Protein AF-A0AAE0N6N4-F1 (afdb_monomer)

Sequence (109 aa):
MPDQTPSSAPALTAVYTSKGNNEPFSATQAFAPPADGSIESRTSYLRSVRSAVVGLQEQVNQELTARMEEDNKSNGNSSSGSLKTAKFAVDDVKEEENYGEEVQEEDEA

Nearest PDB structures (foldseek):
  8bat-assembly1_A  TM=5.624E-01  e=9.899E-01  Trichlorobacter lovleyi
  4rnd-assembly1_C  TM=2.865E-01  e=1.707E+00  Saccharomyces cerevisiae S288C
  5knb-assembly1_G  TM=3.076E-01  e=2.242E+00  Enterococcus hirae ATCC 9790
  4rnd-assembly1_A  TM=2.103E-01  e=3.867E+00  Saccharomyces cerevisiae S288C

Solvent-accessible surface area (backbone atoms only — not comparable to full-atom values): 6844 Å² total; per-residue (Å²): 132,88,81,82,71,85,76,75,66,50,66,51,74,50,77,48,78,60,95,64,95,54,78,66,51,72,49,75,34,71,41,72,66,56,87,51,91,47,72,65,33,46,51,52,30,52,50,44,51,52,51,34,50,52,53,49,50,51,53,51,51,50,53,54,49,54,50,51,54,50,52,32,62,74,67,70,49,73,63,82,93,49,78,72,43,73,74,45,54,62,44,51,60,57,52,59,72,59,72,76,66,80,78,74,75,74,79,89,126

Secondary structure (DSSP, 8-state):
-------PPPEEEEEE--SSSPPPEEEEEE-PPPSSSSHHHHHHHHHHHHHHHHHHHHHHHHHHHHHHHHHHHHTT---SS-TTTHHHHHHHHHHHTTTT---------

Structure (mmCIF, N/CA/C/O backbone):
data_AF-A0AAE0N6N4-F1
#
_entry.id   AF-A0AAE0N6N4-F1
#
loop_
_atom_site.group_PDB
_atom_site.id
_atom_site.type_symbol
_atom_site.label_atom_id
_atom_site.label_alt_id
_atom_site.label_comp_id
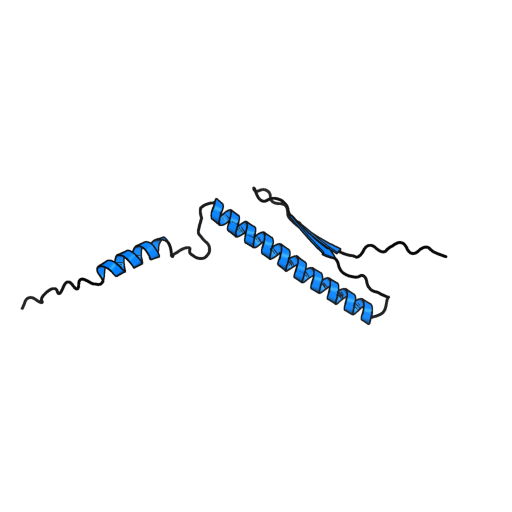_atom_site.label_asym_id
_atom_site.label_entity_id
_atom_site.label_seq_id
_atom_site.pdbx_PDB_ins_code
_atom_site.Cartn_x
_atom_site.Cartn_y
_atom_site.Cartn_z
_atom_site.occupancy
_atom_site.B_iso_or_equiv
_atom_site.auth_seq_id
_atom_site.auth_comp_id
_atom_site.auth_asym_id
_atom_site.auth_atom_id
_atom_site.pdbx_PDB_model_num
ATOM 1 N N . MET A 1 1 ? 36.631 4.107 -14.695 1.00 39.12 1 MET A N 1
ATOM 2 C CA . MET A 1 1 ? 35.412 3.288 -14.551 1.00 39.12 1 MET A CA 1
ATOM 3 C C . MET A 1 1 ? 34.551 3.974 -13.505 1.00 39.12 1 MET A C 1
ATOM 5 O O . MET A 1 1 ? 35.048 4.093 -12.392 1.00 39.12 1 MET A O 1
ATOM 9 N N . PRO A 1 2 ? 33.373 4.535 -13.823 1.00 43.94 2 PRO A N 1
ATOM 10 C CA . PRO A 1 2 ? 32.485 5.013 -12.776 1.00 43.94 2 PRO A CA 1
ATOM 11 C C . PRO A 1 2 ? 31.821 3.809 -12.099 1.00 43.94 2 PRO A C 1
ATOM 13 O O . PRO A 1 2 ? 31.267 2.931 -12.758 1.00 43.94 2 PRO A O 1
ATOM 16 N N . ASP A 1 3 ? 31.970 3.782 -10.783 1.00 38.81 3 ASP A N 1
ATOM 17 C CA . ASP A 1 3 ? 31.433 2.814 -9.836 1.00 38.81 3 ASP A CA 1
ATOM 18 C C . ASP A 1 3 ? 29.902 2.978 -9.765 1.00 38.81 3 ASP A C 1
ATOM 20 O O . ASP A 1 3 ? 29.406 4.076 -9.498 1.00 38.81 3 ASP A O 1
ATOM 24 N N . GLN A 1 4 ? 29.140 1.928 -10.088 1.00 42.97 4 GLN A N 1
ATOM 25 C CA . GLN A 1 4 ? 27.681 1.930 -9.949 1.00 42.97 4 GLN A CA 1
ATOM 26 C C . GLN A 1 4 ? 27.350 1.646 -8.485 1.00 42.97 4 GLN A C 1
ATOM 28 O O . GLN A 1 4 ? 27.487 0.521 -8.011 1.00 42.97 4 GLN A O 1
ATOM 33 N N . THR A 1 5 ? 26.908 2.675 -7.766 1.00 45.44 5 THR A N 1
ATOM 34 C CA . THR A 1 5 ? 26.315 2.514 -6.438 1.00 45.44 5 THR A CA 1
ATOM 35 C C . THR A 1 5 ? 25.095 1.584 -6.519 1.00 45.44 5 THR A C 1
ATOM 37 O O . THR A 1 5 ? 24.367 1.619 -7.517 1.00 45.44 5 THR A O 1
ATOM 40 N N . PRO A 1 6 ? 24.825 0.744 -5.499 1.00 47.44 6 PRO A N 1
ATOM 41 C CA . PRO A 1 6 ? 23.617 -0.068 -5.489 1.00 47.44 6 PRO A CA 1
ATOM 42 C C . PRO A 1 6 ? 22.412 0.875 -5.416 1.00 47.44 6 PRO A C 1
ATOM 44 O O . PRO A 1 6 ? 22.185 1.546 -4.410 1.00 47.44 6 PRO A O 1
ATOM 47 N N . SER A 1 7 ? 21.665 0.968 -6.516 1.00 55.88 7 SER A N 1
ATOM 48 C CA . SER A 1 7 ? 20.416 1.722 -6.579 1.00 55.88 7 SER A CA 1
ATOM 49 C C . SER A 1 7 ? 19.432 1.084 -5.598 1.00 55.88 7 SER A C 1
ATOM 51 O O . SER A 1 7 ? 18.936 -0.017 -5.836 1.00 55.88 7 SER A O 1
ATOM 53 N N . SER A 1 8 ? 19.203 1.736 -4.454 1.00 68.62 8 SER A N 1
ATOM 54 C CA . SER A 1 8 ? 18.150 1.340 -3.517 1.00 68.62 8 SER A CA 1
ATOM 55 C C . SER A 1 8 ? 16.831 1.265 -4.279 1.00 68.62 8 SER A C 1
ATOM 57 O O . SER A 1 8 ? 16.453 2.230 -4.947 1.00 68.62 8 SER A O 1
ATOM 59 N N . ALA A 1 9 ? 16.137 0.129 -4.184 1.00 80.69 9 ALA A N 1
ATOM 60 C CA . ALA A 1 9 ? 14.858 -0.054 -4.853 1.00 80.69 9 ALA A CA 1
ATOM 61 C C . ALA A 1 9 ? 13.870 1.048 -4.419 1.00 80.69 9 ALA A C 1
ATOM 63 O O . ALA A 1 9 ? 13.808 1.374 -3.227 1.00 80.69 9 ALA A O 1
ATOM 64 N N . PRO A 1 10 ? 13.118 1.644 -5.357 1.00 89.19 10 PRO A N 1
ATOM 65 C CA . PRO A 1 10 ? 12.099 2.622 -5.018 1.00 89.19 10 PRO A CA 1
ATOM 66 C C . PRO A 1 10 ? 10.966 1.969 -4.214 1.00 89.19 10 PRO A C 1
ATOM 68 O O . PRO A 1 10 ? 10.632 0.795 -4.398 1.00 89.19 10 PRO A O 1
ATOM 71 N N . ALA A 1 11 ? 10.370 2.747 -3.312 1.00 93.38 11 ALA A N 1
ATOM 72 C CA . ALA A 1 11 ? 9.291 2.290 -2.449 1.00 93.38 11 ALA A CA 1
ATOM 73 C C . ALA A 1 11 ? 8.229 3.375 -2.250 1.00 93.38 11 ALA A C 1
ATOM 75 O O . ALA A 1 11 ? 8.527 4.570 -2.256 1.00 93.38 11 ALA A O 1
ATOM 76 N N . LEU A 1 12 ? 6.985 2.936 -2.077 1.00 95.06 12 LEU A N 1
ATOM 77 C CA . LEU A 1 12 ? 5.866 3.761 -1.637 1.00 95.06 12 LEU A CA 1
ATOM 78 C C . LEU A 1 12 ? 5.648 3.512 -0.151 1.00 95.06 12 LEU A C 1
ATOM 80 O O . LEU A 1 12 ? 5.513 2.362 0.260 1.00 95.06 12 LEU A O 1
ATOM 84 N N . THR A 1 13 ? 5.583 4.582 0.634 1.00 95.31 13 THR A N 1
ATOM 85 C CA . THR A 1 13 ? 5.401 4.504 2.084 1.00 95.31 13 THR A CA 1
ATOM 86 C C . THR A 1 13 ? 4.196 5.334 2.498 1.00 95.31 13 THR A C 1
ATOM 88 O O . THR A 1 13 ? 4.076 6.498 2.117 1.00 95.31 13 THR A O 1
ATOM 91 N N . ALA A 1 14 ? 3.324 4.740 3.306 1.00 95.81 14 ALA A N 1
ATOM 92 C CA . ALA A 1 14 ? 2.254 5.421 4.017 1.00 95.81 14 ALA A CA 1
ATOM 93 C C . ALA A 1 14 ? 2.532 5.353 5.521 1.00 95.81 14 ALA A C 1
ATOM 95 O O . ALA A 1 14 ? 2.952 4.316 6.034 1.00 95.81 14 ALA A O 1
ATOM 96 N N . VAL A 1 15 ? 2.294 6.459 6.221 1.00 95.81 15 VAL A N 1
ATOM 97 C CA . VAL A 1 15 ? 2.407 6.543 7.680 1.00 95.81 15 VAL A CA 1
ATOM 98 C C . VAL A 1 15 ? 1.100 7.096 8.214 1.00 95.81 15 VAL A C 1
ATOM 100 O O . VAL A 1 15 ? 0.660 8.168 7.800 1.00 95.81 15 VAL A O 1
ATOM 103 N N . TYR A 1 16 ? 0.489 6.355 9.126 1.00 94.06 16 TYR A N 1
ATOM 104 C CA . TYR A 1 16 ? -0.730 6.744 9.808 1.00 94.06 16 TYR A CA 1
ATOM 105 C C . TYR A 1 16 ? -0.421 7.137 11.248 1.00 94.06 16 TYR A C 1
ATOM 107 O O . TYR A 1 16 ? 0.259 6.415 11.979 1.00 94.06 16 TYR A O 1
ATOM 115 N N . THR A 1 17 ? -0.970 8.276 11.658 1.00 93.62 17 THR A N 1
ATOM 116 C CA . THR A 1 17 ? -0.944 8.756 13.037 1.00 93.62 17 THR A CA 1
ATOM 117 C C . THR A 1 17 ? -2.346 9.211 13.431 1.00 93.62 17 THR A C 1
ATOM 119 O O . THR A 1 17 ? -3.076 9.795 12.628 1.00 93.62 17 THR A O 1
ATOM 122 N N . SER A 1 18 ? -2.736 8.934 14.674 1.00 86.75 18 SER A N 1
ATOM 123 C CA . SER A 1 18 ? -4.035 9.321 15.225 1.00 86.75 18 SER A CA 1
ATOM 124 C C . SER A 1 18 ? -3.857 10.152 16.489 1.00 86.75 18 SER A C 1
ATOM 126 O O . SER A 1 18 ? -2.849 10.041 17.180 1.00 86.75 18 SER A O 1
ATOM 128 N N . LYS A 1 19 ? -4.848 10.995 16.793 1.00 86.25 19 LYS A N 1
ATOM 129 C CA . LYS A 1 19 ? -4.924 11.733 18.066 1.00 86.25 19 LYS A CA 1
ATOM 130 C C . LYS A 1 19 ? -5.576 10.914 19.191 1.00 86.25 19 LYS A C 1
ATOM 132 O O . LYS A 1 19 ? -5.634 11.400 20.315 1.00 86.25 19 LYS A O 1
ATOM 137 N N . GLY A 1 20 ? -6.128 9.740 18.875 1.00 74.38 20 GLY A N 1
ATOM 138 C CA . GLY A 1 20 ? -6.768 8.835 19.835 1.00 74.38 20 GLY A CA 1
ATOM 139 C C . GLY A 1 20 ? -5.830 7.735 20.342 1.00 74.38 20 GLY A C 1
ATOM 140 O O . GLY A 1 20 ? -4.621 7.811 20.159 1.00 74.38 20 GLY A O 1
ATOM 141 N N . ASN A 1 21 ? -6.405 6.677 20.916 1.00 77.69 21 ASN A N 1
ATOM 142 C CA . ASN A 1 21 ? -5.686 5.516 21.471 1.00 77.69 21 ASN A CA 1
ATOM 143 C C . ASN A 1 21 ? -5.140 4.528 20.420 1.00 77.69 21 ASN A C 1
ATOM 145 O O . ASN A 1 21 ? -4.695 3.437 20.757 1.00 77.69 21 ASN A O 1
ATOM 149 N N . ASN A 1 22 ? -5.199 4.896 19.144 1.00 83.31 22 ASN A N 1
ATOM 150 C CA . ASN A 1 22 ? -4.777 4.048 18.042 1.00 83.31 22 ASN A CA 1
ATOM 151 C C . ASN A 1 22 ? -3.262 4.183 17.821 1.00 83.31 22 ASN A C 1
ATOM 153 O O . ASN A 1 22 ? -2.796 5.254 17.427 1.00 83.31 22 ASN A O 1
ATOM 157 N N . GLU A 1 23 ? -2.512 3.091 18.004 1.00 87.81 23 GLU A N 1
ATOM 158 C CA . GLU A 1 23 ? -1.058 3.052 17.773 1.00 87.81 23 GLU A CA 1
ATOM 159 C C . GLU A 1 23 ? -0.712 3.430 16.322 1.00 87.81 23 GLU A C 1
ATOM 161 O O . GLU A 1 23 ? -1.391 2.973 15.400 1.00 87.81 23 GLU A O 1
ATOM 166 N N . PRO A 1 24 ? 0.319 4.245 16.055 1.00 93.00 24 PRO A N 1
ATOM 167 C CA . PRO A 1 24 ? 0.701 4.578 14.688 1.00 93.00 24 PRO A CA 1
ATOM 168 C C . PRO A 1 24 ? 1.112 3.323 13.910 1.00 93.00 24 PRO A C 1
ATOM 170 O O . PRO A 1 24 ? 1.673 2.382 14.469 1.00 93.00 24 PRO A O 1
ATOM 173 N N . PHE A 1 25 ? 0.870 3.315 12.600 1.00 93.88 25 PHE A N 1
ATOM 174 C CA . PHE A 1 25 ? 1.366 2.251 11.727 1.00 93.88 25 PHE A CA 1
ATOM 175 C C . PHE A 1 25 ? 1.994 2.821 10.465 1.00 93.88 25 PHE A C 1
ATOM 177 O O . PHE A 1 25 ? 1.695 3.941 10.038 1.00 93.88 25 PHE A O 1
ATOM 184 N N . SER A 1 26 ? 2.875 2.034 9.861 1.00 95.19 26 SER A N 1
ATOM 185 C CA . SER A 1 26 ? 3.455 2.330 8.564 1.00 95.19 26 SER A CA 1
ATOM 186 C C . SER A 1 26 ? 3.308 1.130 7.644 1.00 95.19 26 SER A C 1
ATOM 188 O O . SER A 1 26 ? 3.440 -0.019 8.057 1.00 95.19 26 SER A O 1
ATOM 190 N N . ALA A 1 27 ? 3.027 1.413 6.380 1.00 94.50 27 ALA A N 1
ATOM 191 C CA . ALA A 1 27 ? 2.952 0.419 5.327 1.00 94.50 27 ALA A CA 1
ATOM 192 C C . ALA A 1 27 ? 3.919 0.839 4.220 1.00 94.50 27 ALA A C 1
ATOM 194 O O . ALA A 1 27 ? 3.982 2.015 3.853 1.00 94.50 27 ALA A O 1
ATOM 195 N N . THR A 1 28 ? 4.732 -0.098 3.737 1.00 95.06 28 THR A N 1
ATOM 196 C CA . THR A 1 28 ? 5.743 0.169 2.709 1.00 95.06 28 THR A CA 1
ATOM 197 C C . THR A 1 28 ? 5.693 -0.907 1.644 1.00 95.06 28 THR A C 1
ATOM 199 O O . THR A 1 28 ? 5.779 -2.091 1.957 1.00 95.06 28 THR A O 1
ATOM 202 N N . GLN A 1 29 ? 5.622 -0.481 0.386 1.00 94.44 29 GLN A N 1
ATOM 203 C CA . GLN A 1 29 ? 5.623 -1.365 -0.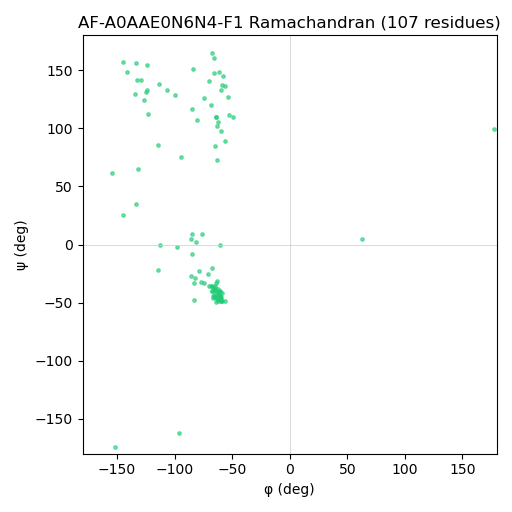767 1.00 94.44 29 GLN A CA 1
ATOM 204 C C . GLN A 1 29 ? 6.768 -0.996 -1.709 1.00 94.44 29 GLN A C 1
ATOM 206 O O . GLN A 1 29 ? 6.773 0.073 -2.324 1.00 94.44 29 GLN A O 1
ATOM 211 N N . ALA A 1 30 ? 7.748 -1.891 -1.815 1.00 92.44 30 ALA A N 1
ATOM 212 C CA . ALA A 1 30 ? 8.867 -1.751 -2.739 1.00 92.44 30 ALA A CA 1
ATOM 213 C C . ALA A 1 30 ? 8.499 -2.260 -4.138 1.00 92.44 30 ALA A C 1
ATOM 215 O O . ALA A 1 30 ? 7.682 -3.169 -4.297 1.00 92.44 30 ALA A O 1
ATOM 216 N N . PHE A 1 31 ? 9.129 -1.693 -5.160 1.00 90.56 31 PHE A N 1
ATOM 217 C CA . PHE A 1 31 ? 8.998 -2.145 -6.542 1.00 90.56 31 PHE A CA 1
ATOM 218 C C . PHE A 1 31 ? 10.328 -1.981 -7.275 1.00 90.56 31 PHE A C 1
ATOM 220 O O . PHE A 1 31 ? 11.199 -1.212 -6.876 1.00 90.56 31 PHE A O 1
ATOM 227 N N . ALA A 1 32 ? 10.508 -2.746 -8.349 1.00 87.38 32 ALA A N 1
ATOM 228 C CA . ALA A 1 32 ? 11.740 -2.698 -9.123 1.00 87.38 32 ALA A CA 1
ATOM 229 C C . ALA A 1 32 ? 11.849 -1.369 -9.895 1.00 87.38 32 ALA A C 1
ATOM 231 O O . ALA A 1 32 ? 10.838 -0.914 -10.438 1.00 87.38 32 ALA A O 1
ATOM 232 N N . PRO A 1 33 ? 13.045 -0.757 -9.985 1.00 87.31 33 PRO A N 1
ATOM 233 C CA . PRO A 1 33 ? 13.274 0.378 -10.872 1.00 87.31 33 PRO A CA 1
ATOM 234 C C . PRO A 1 33 ? 13.187 -0.052 -12.351 1.00 87.31 33 PRO A C 1
ATOM 236 O O . PRO A 1 33 ? 13.245 -1.249 -12.653 1.00 87.31 33 PRO A O 1
ATOM 239 N N . PRO A 1 34 ? 13.061 0.900 -13.294 1.00 88.19 34 PRO A N 1
ATOM 240 C CA . PRO A 1 34 ? 13.158 0.588 -14.715 1.00 88.19 34 PRO A CA 1
ATOM 241 C C . PRO A 1 34 ? 14.530 -0.031 -15.012 1.00 88.19 34 PRO A C 1
ATOM 243 O O . PRO A 1 34 ? 15.549 0.502 -14.574 1.00 88.19 34 PRO A O 1
ATOM 246 N N . ALA A 1 35 ? 14.560 -1.135 -15.761 1.00 84.94 35 ALA A N 1
ATOM 247 C CA . ALA A 1 35 ? 15.807 -1.803 -16.138 1.00 84.94 35 ALA A CA 1
ATOM 248 C C . ALA A 1 35 ? 16.647 -0.938 -17.092 1.00 84.94 35 ALA A C 1
ATOM 250 O O . ALA A 1 35 ? 17.872 -0.908 -17.012 1.00 84.94 35 ALA A O 1
ATOM 251 N N . ASP A 1 36 ? 15.970 -0.218 -17.985 1.00 87.94 36 ASP A N 1
ATOM 252 C CA . ASP A 1 36 ? 16.567 0.719 -18.928 1.00 87.94 36 ASP A CA 1
ATOM 253 C C . ASP A 1 36 ? 15.591 1.857 -19.299 1.00 87.94 36 ASP A C 1
ATOM 255 O O . ASP A 1 36 ? 14.489 1.986 -18.750 1.00 87.94 36 ASP A O 1
ATOM 259 N N . GLY A 1 37 ? 16.006 2.696 -20.252 1.00 87.81 37 GLY A N 1
ATOM 260 C CA . GLY A 1 37 ? 15.227 3.825 -20.758 1.00 87.81 37 GLY A CA 1
ATOM 261 C C . GLY A 1 37 ? 14.167 3.486 -21.813 1.00 87.81 37 GLY A C 1
ATOM 262 O O . GLY A 1 37 ? 13.535 4.432 -22.297 1.00 87.81 37 GLY A O 1
ATOM 263 N N . SER A 1 38 ? 13.978 2.208 -22.169 1.00 93.81 38 SER A N 1
ATOM 264 C CA . SER A 1 38 ? 13.030 1.761 -23.200 1.00 93.81 38 SER A CA 1
ATOM 265 C C . SER A 1 38 ? 11.573 2.026 -22.811 1.00 93.81 38 SER A C 1
ATOM 267 O O . SER A 1 38 ? 11.232 2.222 -21.639 1.00 93.81 38 SER A O 1
ATOM 269 N N . ILE A 1 39 ? 10.684 2.044 -23.807 1.00 95.06 39 ILE A N 1
ATOM 270 C CA . ILE A 1 39 ? 9.246 2.242 -23.573 1.00 95.06 39 ILE A CA 1
ATOM 271 C C . ILE A 1 39 ? 8.670 1.031 -22.827 1.00 95.06 39 ILE A C 1
ATOM 273 O O . ILE A 1 39 ? 7.822 1.189 -21.947 1.00 95.06 39 ILE A O 1
ATOM 277 N N . GLU A 1 40 ? 9.167 -0.165 -23.122 1.00 93.88 40 GLU A N 1
ATOM 278 C CA . GLU A 1 40 ? 8.782 -1.429 -22.504 1.00 93.88 40 GLU A CA 1
ATOM 279 C C . GLU A 1 40 ? 9.148 -1.447 -21.015 1.00 93.88 40 GLU A C 1
ATOM 281 O O . GLU A 1 40 ? 8.285 -1.705 -20.171 1.00 93.88 40 GLU A O 1
ATOM 286 N N . SER A 1 41 ? 10.391 -1.083 -20.681 1.00 90.50 41 S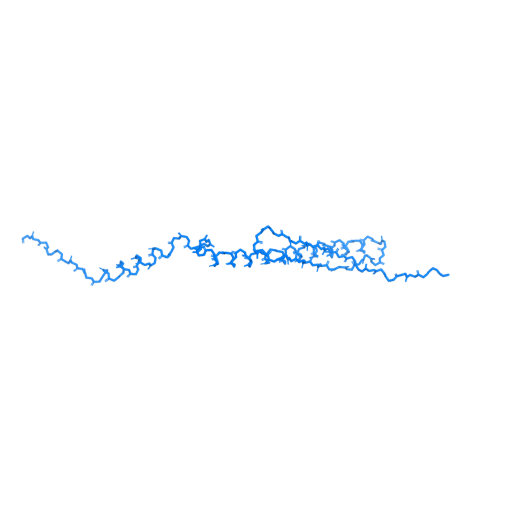ER A N 1
ATOM 287 C CA . SER A 1 41 ? 10.872 -0.953 -19.298 1.00 90.50 41 SER A CA 1
ATOM 288 C C . SER A 1 41 ? 10.066 0.084 -18.517 1.00 90.50 41 SER A C 1
ATOM 290 O O . SER A 1 41 ? 9.593 -0.201 -17.416 1.00 90.50 41 SER A O 1
ATOM 292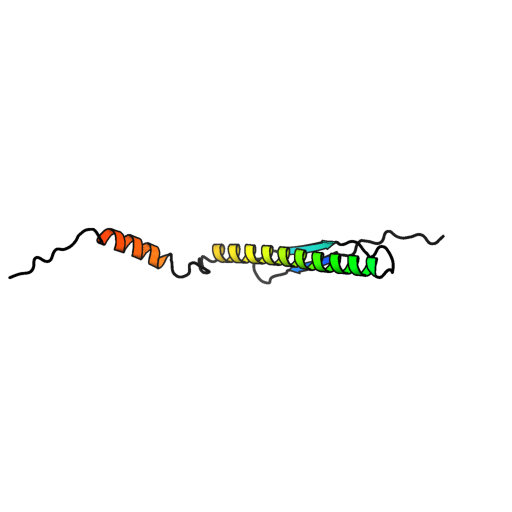 N N . ARG A 1 42 ? 9.801 1.258 -19.110 1.00 92.62 42 ARG A N 1
ATOM 293 C CA . ARG A 1 42 ? 8.947 2.286 -18.486 1.00 9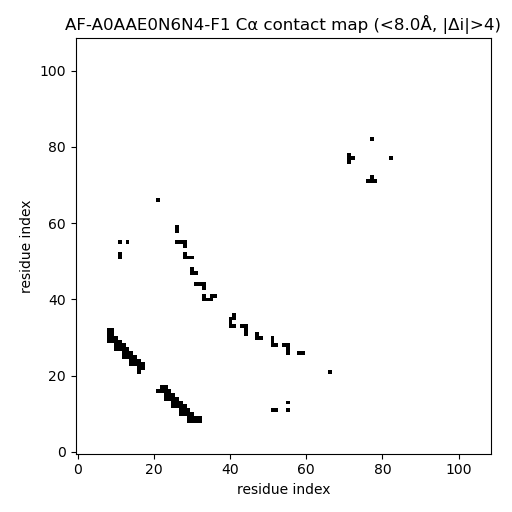2.62 42 ARG A CA 1
ATOM 294 C C . ARG A 1 42 ? 7.520 1.796 -18.264 1.00 92.62 42 ARG A C 1
ATOM 296 O O . ARG A 1 42 ? 6.937 2.065 -17.217 1.00 92.62 42 ARG A O 1
ATOM 303 N N . THR A 1 43 ? 6.951 1.074 -19.226 1.00 95.19 43 THR A N 1
ATOM 304 C CA . THR A 1 43 ? 5.588 0.538 -19.119 1.00 95.19 43 THR A CA 1
ATOM 305 C C . THR A 1 43 ? 5.500 -0.516 -18.018 1.00 95.19 43 THR A C 1
ATOM 307 O O . THR A 1 43 ? 4.568 -0.482 -17.216 1.00 95.19 43 THR A O 1
ATOM 310 N N . SER A 1 44 ? 6.482 -1.418 -17.943 1.00 93.06 44 SER A N 1
ATOM 311 C CA . SER A 1 44 ? 6.607 -2.415 -16.875 1.00 93.06 44 SER A CA 1
ATOM 312 C C . SER A 1 44 ? 6.757 -1.751 -15.505 1.00 93.06 44 SER A C 1
ATOM 314 O O . SER A 1 44 ? 5.997 -2.046 -14.585 1.00 93.06 44 SER A O 1
ATOM 316 N N . TYR A 1 45 ? 7.643 -0.761 -15.397 1.00 94.00 45 TYR A N 1
ATOM 317 C CA . TYR A 1 45 ? 7.831 0.028 -14.184 1.00 94.00 45 TYR A CA 1
ATOM 318 C C . TYR A 1 45 ? 6.529 0.688 -13.710 1.00 94.00 45 TYR A C 1
ATOM 320 O O . TYR A 1 45 ? 6.142 0.532 -12.555 1.00 94.00 45 TYR A O 1
ATOM 328 N N . LEU A 1 46 ? 5.793 1.360 -14.601 1.00 95.31 46 LEU A N 1
ATOM 329 C CA . LEU A 1 46 ? 4.515 1.992 -14.253 1.00 95.31 46 LEU A CA 1
ATOM 330 C C . LEU A 1 46 ? 3.445 0.976 -13.831 1.00 95.31 46 LEU A C 1
ATOM 332 O O . LEU A 1 46 ? 2.622 1.286 -12.969 1.00 95.31 46 LEU A O 1
ATOM 336 N N . ARG A 1 47 ? 3.444 -0.232 -14.408 1.00 95.12 47 ARG A N 1
ATOM 337 C CA . ARG A 1 47 ? 2.567 -1.326 -13.957 1.00 95.12 47 ARG A CA 1
ATOM 338 C C . ARG A 1 47 ? 2.929 -1.764 -12.540 1.00 95.12 47 ARG A C 1
ATOM 340 O O . ARG A 1 47 ? 2.029 -1.876 -11.714 1.00 95.12 47 ARG A O 1
ATOM 347 N N . SER A 1 48 ? 4.218 -1.930 -12.247 1.00 94.56 48 SER A N 1
ATOM 348 C CA . SER A 1 48 ? 4.705 -2.270 -10.906 1.00 94.56 48 SER A CA 1
ATOM 349 C C . SER A 1 48 ? 4.354 -1.192 -9.882 1.00 94.56 48 SER A C 1
ATOM 351 O O . SER A 1 48 ? 3.848 -1.519 -8.815 1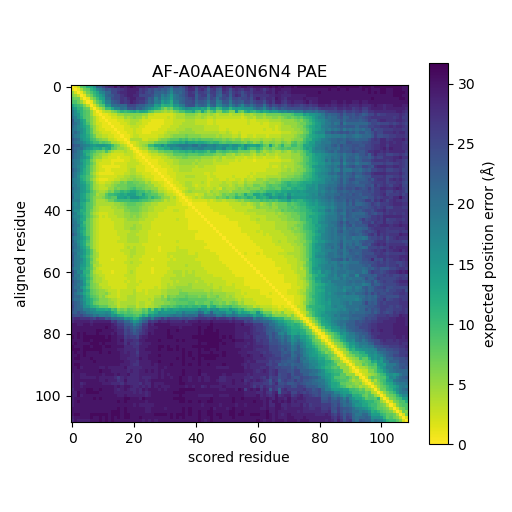.00 94.56 48 SER A O 1
ATOM 353 N N . VAL A 1 49 ? 4.521 0.090 -10.227 1.00 95.75 49 VAL A N 1
ATOM 354 C CA . VAL A 1 49 ? 4.110 1.217 -9.373 1.00 95.75 49 VAL A CA 1
ATOM 355 C C . VAL A 1 49 ? 2.609 1.165 -9.095 1.00 95.75 49 VAL A C 1
ATOM 357 O O . VAL A 1 49 ? 2.200 1.254 -7.944 1.00 95.75 49 VAL A O 1
ATOM 360 N N . ARG A 1 50 ? 1.769 0.982 -10.122 1.00 96.62 50 ARG A N 1
ATOM 361 C CA . ARG A 1 50 ? 0.310 0.882 -9.935 1.00 96.62 50 ARG A CA 1
ATOM 362 C C . ARG A 1 50 ? -0.071 -0.299 -9.051 1.00 96.62 50 ARG A C 1
ATOM 364 O O . ARG A 1 50 ? -0.885 -0.132 -8.153 1.00 96.62 50 ARG A O 1
ATOM 371 N N . SER A 1 51 ? 0.537 -1.462 -9.270 1.00 95.75 51 SER A N 1
ATOM 372 C CA . SER A 1 51 ? 0.320 -2.635 -8.421 1.00 95.75 51 SER A CA 1
ATOM 373 C C . SER A 1 51 ? 0.735 -2.366 -6.975 1.00 95.75 51 SER A C 1
ATOM 375 O O . SER A 1 51 ? 0.029 -2.770 -6.057 1.00 95.75 51 SER A O 1
ATOM 377 N N . ALA A 1 52 ? 1.852 -1.664 -6.769 1.00 95.69 52 ALA A N 1
ATOM 378 C CA . ALA A 1 52 ? 2.314 -1.294 -5.441 1.00 95.69 52 ALA A CA 1
ATOM 379 C C . ALA A 1 52 ? 1.347 -0.324 -4.742 1.00 95.69 52 ALA A C 1
ATOM 381 O O . ALA A 1 52 ? 1.102 -0.470 -3.550 1.00 95.69 52 ALA A O 1
ATOM 382 N N . VAL A 1 53 ? 0.749 0.616 -5.485 1.00 96.69 53 VAL A N 1
ATOM 383 C CA . VAL A 1 53 ? -0.299 1.511 -4.965 1.00 96.69 53 VAL A CA 1
ATOM 384 C C . VAL A 1 53 ? -1.538 0.728 -4.534 1.00 96.69 53 VAL A C 1
ATOM 386 O O . VAL A 1 53 ? -2.034 0.970 -3.439 1.00 96.69 53 VAL A O 1
ATOM 389 N N . VAL A 1 54 ? -2.025 -0.208 -5.358 1.00 97.06 54 VAL A N 1
ATOM 390 C CA . VAL A 1 54 ? -3.204 -1.023 -5.006 1.00 97.06 54 VAL A CA 1
ATOM 391 C C . VAL A 1 54 ? -2.925 -1.859 -3.756 1.00 97.06 54 VAL A C 1
ATOM 393 O O . VAL A 1 54 ? -3.711 -1.814 -2.817 1.00 97.06 54 VAL A O 1
ATOM 396 N N . GLY A 1 55 ? -1.771 -2.531 -3.686 1.00 95.56 55 GLY A N 1
ATOM 397 C CA . GLY A 1 55 ? -1.398 -3.311 -2.501 1.00 95.56 55 GLY A CA 1
ATOM 398 C C . GLY A 1 55 ? -1.263 -2.454 -1.237 1.00 95.56 55 GLY A C 1
ATOM 399 O O . GLY A 1 55 ? -1.736 -2.841 -0.171 1.00 95.56 55 GLY A O 1
ATOM 400 N N . LEU A 1 56 ? -0.684 -1.254 -1.349 1.00 96.44 56 LEU A N 1
ATOM 401 C CA . LEU A 1 56 ? -0.589 -0.321 -0.224 1.00 96.44 56 LEU A CA 1
ATOM 402 C C . LEU A 1 56 ? -1.974 0.165 0.233 1.00 96.44 56 LEU A C 1
ATOM 404 O O . LEU A 1 56 ? -2.222 0.286 1.430 1.00 96.44 56 LEU A O 1
ATOM 408 N N . GLN A 1 57 ? -2.886 0.422 -0.708 1.00 96.88 57 GLN A N 1
ATOM 409 C CA . GLN A 1 57 ? -4.265 0.801 -0.407 1.00 96.88 57 GLN A CA 1
ATOM 410 C C . GLN A 1 57 ? -5.009 -0.321 0.324 1.00 96.88 57 GLN A C 1
ATOM 412 O O . GLN A 1 57 ? -5.700 -0.049 1.303 1.00 96.88 57 GLN A O 1
ATOM 417 N N . GLU A 1 58 ? -4.866 -1.566 -0.128 1.00 96.56 58 GLU A N 1
ATOM 418 C CA . GLU A 1 58 ? -5.465 -2.735 0.522 1.00 96.56 58 GLU A CA 1
ATOM 419 C C . GLU A 1 58 ? -4.970 -2.885 1.963 1.00 96.56 58 GLU A C 1
ATOM 421 O O . GLU A 1 58 ? -5.791 -3.000 2.872 1.00 96.56 58 GLU A O 1
ATOM 426 N N . GLN A 1 59 ? -3.654 -2.783 2.190 1.00 95.62 59 GLN A N 1
ATOM 427 C CA . GLN A 1 59 ? -3.064 -2.839 3.532 1.00 95.62 59 GLN A CA 1
ATOM 428 C C . GLN A 1 59 ? -3.613 -1.742 4.448 1.00 95.62 59 GLN A C 1
ATOM 430 O O . GLN A 1 59 ? -4.052 -2.022 5.560 1.00 95.62 59 GLN A O 1
ATOM 435 N N . VAL A 1 60 ? -3.638 -0.493 3.973 1.00 96.12 60 VAL A N 1
ATOM 436 C CA . VAL A 1 60 ? -4.170 0.634 4.751 1.00 96.12 60 VAL A CA 1
ATOM 437 C C . VAL A 1 60 ? -5.656 0.437 5.060 1.00 96.12 60 VAL A C 1
ATOM 439 O O . VAL A 1 60 ? -6.075 0.655 6.194 1.00 96.12 60 VAL A O 1
ATOM 442 N N . ASN A 1 61 ? -6.457 0.000 4.087 1.00 96.06 61 ASN A N 1
ATOM 443 C CA . ASN A 1 61 ? -7.884 -0.241 4.294 1.00 96.06 61 ASN A CA 1
ATOM 444 C C . ASN A 1 61 ? -8.131 -1.368 5.300 1.00 96.06 61 ASN A C 1
ATOM 446 O O . ASN A 1 61 ? -9.019 -1.240 6.143 1.00 96.06 61 ASN A O 1
ATOM 450 N N . GLN A 1 62 ? -7.354 -2.449 5.230 1.00 95.00 62 GLN A N 1
ATOM 451 C CA . GLN A 1 62 ? -7.451 -3.563 6.167 1.00 95.00 62 GLN A CA 1
ATOM 452 C C . GLN A 1 62 ? -7.129 -3.110 7.597 1.00 95.00 62 GLN A C 1
ATOM 454 O O . GLN A 1 62 ? -7.919 -3.364 8.503 1.00 95.00 62 GLN A O 1
ATOM 459 N N . GLU A 1 63 ? -6.027 -2.383 7.785 1.00 93.94 63 GLU A N 1
ATOM 460 C CA . GLU A 1 63 ? -5.615 -1.840 9.086 1.00 93.94 63 GLU A CA 1
ATOM 461 C C . GLU A 1 63 ? -6.665 -0.892 9.676 1.00 93.94 63 GLU A C 1
ATOM 463 O O . GLU A 1 63 ? -7.076 -1.038 10.827 1.00 93.94 63 GLU A O 1
ATOM 468 N N . LEU A 1 64 ? -7.152 0.067 8.882 1.00 92.62 64 LEU A N 1
ATOM 469 C CA . LEU A 1 64 ? -8.168 1.014 9.344 1.00 92.62 64 LEU A CA 1
ATOM 470 C C . LEU A 1 64 ? -9.498 0.322 9.658 1.00 92.62 64 LEU A C 1
ATOM 472 O O . LEU A 1 64 ? -10.166 0.705 10.616 1.00 92.62 64 LEU A O 1
ATOM 476 N N . THR A 1 65 ? -9.874 -0.705 8.894 1.00 93.62 65 THR A N 1
ATOM 477 C CA . THR A 1 65 ? -11.089 -1.489 9.162 1.00 93.62 65 THR A CA 1
ATOM 478 C C . THR A 1 65 ? -10.962 -2.278 10.461 1.00 93.62 65 THR A C 1
ATOM 480 O O . THR A 1 65 ? -11.855 -2.198 11.300 1.00 93.62 65 THR A O 1
ATOM 483 N N . ALA A 1 66 ? -9.831 -2.954 10.681 1.00 90.44 66 ALA A N 1
ATOM 484 C CA . ALA A 1 66 ? -9.574 -3.689 11.919 1.00 90.44 66 ALA A CA 1
ATOM 485 C C . ALA A 1 66 ? -9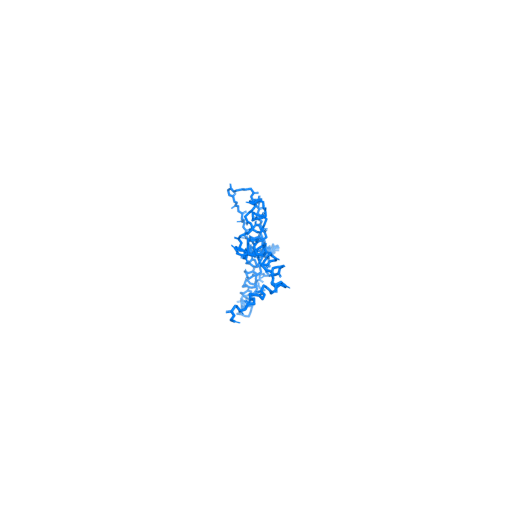.636 -2.775 13.155 1.00 90.44 66 ALA A C 1
ATOM 487 O O . ALA A 1 66 ? -10.257 -3.120 14.159 1.00 90.44 66 ALA A O 1
ATOM 488 N N . ARG A 1 67 ? -9.066 -1.570 13.054 1.00 89.94 67 ARG A N 1
ATOM 489 C CA . ARG A 1 67 ? -9.101 -0.563 14.126 1.00 89.94 67 ARG A CA 1
ATOM 490 C C . ARG A 1 67 ? -10.500 -0.020 14.379 1.00 89.94 67 ARG A C 1
ATOM 492 O O . ARG A 1 67 ? -10.887 0.139 15.529 1.00 89.94 67 ARG A O 1
ATOM 499 N N . MET A 1 68 ? -11.291 0.210 13.327 1.00 88.19 68 MET A N 1
ATOM 500 C CA . MET A 1 68 ? -12.701 0.576 13.492 1.00 88.19 68 MET A CA 1
ATOM 501 C C . MET A 1 68 ? -13.481 -0.516 14.229 1.00 88.19 68 MET A C 1
ATOM 503 O O . MET A 1 68 ? -14.290 -0.200 15.096 1.00 88.19 68 MET A O 1
ATOM 507 N N . GLU A 1 69 ? -13.238 -1.793 13.931 1.00 88.56 69 GLU A N 1
ATOM 508 C CA . GLU A 1 69 ? -13.879 -2.900 14.646 1.00 88.56 69 GLU A CA 1
ATOM 509 C C . GLU A 1 69 ? -13.448 -2.983 16.117 1.00 88.56 69 GLU A C 1
ATOM 511 O O . GLU A 1 69 ? -14.278 -3.266 16.984 1.00 88.56 69 GLU A O 1
ATOM 516 N N . GLU A 1 70 ? -12.169 -2.743 16.410 1.00 85.06 70 GLU A N 1
ATOM 517 C CA . GLU A 1 70 ? -11.636 -2.695 17.775 1.00 85.06 70 GLU A CA 1
ATOM 518 C C . GLU A 1 70 ? -12.219 -1.525 18.578 1.00 85.06 70 GLU A C 1
ATOM 520 O O . GLU A 1 70 ? -12.692 -1.723 19.702 1.00 85.06 70 GLU A O 1
ATOM 525 N N . ASP A 1 71 ? -12.283 -0.335 17.980 1.00 83.06 71 ASP A N 1
ATOM 526 C CA . ASP A 1 71 ? -12.899 0.847 18.584 1.00 83.06 71 ASP A CA 1
ATOM 527 C C . ASP A 1 71 ? -14.399 0.615 18.843 1.00 83.06 71 ASP A C 1
ATOM 529 O O . ASP A 1 71 ? -14.929 1.008 19.885 1.00 83.06 71 ASP A O 1
ATOM 533 N N . ASN A 1 72 ? -15.093 -0.081 17.936 1.00 83.31 72 ASN A N 1
ATOM 534 C CA . ASN A 1 72 ? -16.514 -0.405 18.074 1.00 83.31 72 ASN A CA 1
ATOM 535 C C . ASN A 1 72 ? -16.782 -1.391 19.227 1.00 83.31 72 ASN A C 1
ATOM 537 O O . ASN A 1 72 ? -17.749 -1.227 19.975 1.00 83.31 72 ASN A O 1
ATOM 541 N N . LYS A 1 73 ? -15.906 -2.393 19.400 1.00 79.75 73 LYS A N 1
ATOM 542 C CA . LYS A 1 73 ? -15.945 -3.339 20.531 1.00 79.75 73 LYS A CA 1
ATOM 543 C C . LYS A 1 73 ? -15.649 -2.631 21.854 1.00 79.75 73 LYS A C 1
ATOM 545 O O . LYS A 1 73 ? -16.361 -2.848 22.832 1.00 79.75 73 LYS A O 1
ATOM 550 N N . SER A 1 74 ? -14.632 -1.771 21.874 1.00 72.62 74 SER A N 1
ATOM 551 C CA . SER A 1 74 ? -14.165 -1.081 23.083 1.00 72.62 74 SER A CA 1
ATOM 552 C C . SER A 1 74 ? -15.146 -0.018 23.580 1.00 72.62 74 SER A C 1
ATOM 554 O O . SER A 1 74 ? -15.342 0.126 24.784 1.00 72.62 74 SER A O 1
ATOM 556 N N . ASN A 1 75 ? -15.828 0.684 22.670 1.00 66.25 75 ASN A N 1
ATOM 557 C CA . ASN A 1 75 ? -16.813 1.711 23.020 1.00 66.25 75 ASN A CA 1
ATOM 558 C C . ASN A 1 75 ? -18.223 1.153 23.294 1.00 66.25 75 ASN A C 1
ATOM 560 O O . ASN A 1 75 ? -19.171 1.929 23.404 1.00 66.25 75 ASN A O 1
ATOM 564 N N . GLY A 1 76 ? -18.393 -0.175 23.377 1.00 54.00 76 GLY A N 1
ATOM 565 C CA . GLY A 1 76 ? -19.679 -0.829 23.666 1.00 54.00 76 GLY A CA 1
ATOM 566 C C . GLY A 1 76 ? -20.773 -0.581 22.619 1.00 54.00 76 GLY A C 1
ATOM 567 O O . GLY A 1 76 ? -21.915 -1.009 22.788 1.00 54.00 76 GLY A O 1
ATOM 568 N N . ASN A 1 77 ? -20.442 0.094 21.521 1.00 48.88 77 ASN A N 1
ATOM 569 C CA . ASN A 1 77 ? -21.396 0.528 20.523 1.00 48.88 77 ASN A CA 1
ATOM 570 C C . ASN A 1 77 ? -21.450 -0.534 19.425 1.00 48.88 77 ASN A C 1
ATOM 572 O O . ASN A 1 77 ? -20.902 -0.355 18.353 1.00 48.88 77 ASN A O 1
ATOM 576 N N . SER A 1 78 ? -22.100 -1.671 19.685 1.00 45.84 78 SER A N 1
ATOM 577 C CA . SER A 1 78 ? -22.383 -2.712 18.679 1.00 45.84 78 SER A CA 1
ATOM 578 C C . SER A 1 78 ? -23.304 -2.174 17.571 1.00 45.84 78 SER A C 1
ATOM 580 O O . SER A 1 78 ? -24.497 -2.458 17.537 1.00 45.84 78 SER A O 1
ATOM 582 N N . SER A 1 79 ? -22.782 -1.313 16.697 1.00 51.91 79 SER A N 1
ATOM 583 C CA . SER A 1 79 ? -23.614 -0.421 15.895 1.00 51.91 79 SER A CA 1
ATOM 584 C C . SER A 1 79 ? -22.935 0.004 14.584 1.00 51.91 79 SER A C 1
ATOM 586 O O . SER A 1 79 ? -22.703 1.182 14.338 1.00 51.91 79 SER A O 1
ATOM 588 N N . SER A 1 80 ? -22.638 -0.969 13.723 1.00 51.19 80 SER A N 1
ATOM 589 C CA . SER A 1 80 ? -22.754 -0.863 12.253 1.00 51.19 80 SER A CA 1
ATOM 590 C C . SER A 1 80 ? -22.254 -2.192 11.656 1.00 51.19 80 SER A C 1
ATOM 592 O O . SER A 1 80 ? -21.057 -2.428 11.639 1.00 51.19 80 SER A O 1
ATOM 594 N N . GLY A 1 81 ? -23.067 -3.171 11.250 1.00 44.06 81 GLY A N 1
ATOM 595 C CA . GLY A 1 81 ? -24.456 -3.123 10.796 1.00 44.06 81 GLY A CA 1
ATOM 596 C C . GLY A 1 81 ? -25.381 -4.154 11.445 1.00 44.06 81 GLY A C 1
ATOM 597 O O . GLY A 1 81 ? -25.954 -4.988 10.757 1.00 44.06 81 GLY A O 1
ATOM 598 N N . SER A 1 82 ? -25.598 -4.039 12.756 1.00 43.53 82 SER A N 1
ATOM 599 C CA . SER A 1 82 ? -26.701 -4.726 13.452 1.00 43.53 82 SER A CA 1
ATOM 600 C C . SER A 1 82 ? -27.459 -3.777 14.391 1.00 43.53 82 SER A C 1
ATOM 602 O O . SER A 1 82 ? -27.948 -4.148 15.457 1.00 43.53 82 SER A O 1
ATOM 604 N N . LEU A 1 83 ? -27.571 -2.510 13.973 1.00 44.09 83 LEU A N 1
ATOM 605 C CA . LEU A 1 83 ? -28.200 -1.405 14.713 1.00 44.09 83 LEU A CA 1
ATOM 606 C C . LEU A 1 83 ? -29.695 -1.610 15.034 1.00 44.09 83 LEU A C 1
ATOM 608 O O . LEU A 1 83 ? -30.306 -0.743 15.651 1.00 44.09 83 LEU A O 1
ATOM 612 N N . LYS A 1 84 ? -30.302 -2.731 14.628 1.00 44.47 84 LYS A N 1
ATOM 613 C CA . LYS A 1 84 ? -31.703 -3.072 14.906 1.00 44.47 84 LYS A CA 1
ATOM 614 C C . LYS A 1 84 ? -31.942 -4.570 15.122 1.00 44.47 84 LYS A C 1
ATOM 616 O O . LYS A 1 84 ? -33.054 -5.011 14.905 1.00 44.47 84 LYS A O 1
ATOM 621 N N . THR A 1 85 ? -30.955 -5.362 15.542 1.00 45.06 85 THR A N 1
ATOM 622 C CA . THR A 1 85 ? -31.212 -6.797 15.798 1.00 45.06 85 THR A CA 1
ATOM 623 C C . THR A 1 85 ? -31.055 -7.182 17.259 1.00 45.06 85 THR A C 1
ATOM 625 O O . THR A 1 85 ? -31.703 -8.116 17.677 1.00 45.06 85 THR A O 1
ATOM 628 N N . ALA A 1 86 ? -30.327 -6.456 18.110 1.00 47.19 86 ALA A N 1
ATOM 629 C CA . ALA A 1 86 ? -30.232 -6.871 19.520 1.00 47.19 86 ALA A CA 1
ATOM 630 C C . ALA A 1 86 ? -31.509 -6.584 20.339 1.00 47.19 86 ALA A C 1
ATOM 632 O O . ALA A 1 86 ? -31.847 -7.345 21.239 1.00 47.19 86 ALA A O 1
ATOM 633 N N . LYS A 1 87 ? -32.237 -5.501 20.027 1.00 44.84 87 LYS A N 1
ATOM 634 C CA . LYS A 1 87 ? -33.519 -5.189 20.685 1.00 44.84 87 LYS A CA 1
ATOM 635 C C . LYS A 1 87 ? -34.711 -5.885 20.020 1.00 44.84 87 LYS A C 1
ATOM 637 O O . LYS A 1 87 ? -35.662 -6.166 20.725 1.00 44.84 87 LYS A O 1
ATOM 642 N N . PHE A 1 88 ? -34.619 -6.189 18.721 1.00 44.78 88 PHE A N 1
ATOM 643 C CA . PHE A 1 88 ? -35.625 -6.972 17.995 1.00 44.78 88 PHE A CA 1
ATOM 644 C C . PHE A 1 88 ? -35.434 -8.484 18.168 1.00 44.78 88 PHE A C 1
ATOM 646 O O . PHE A 1 88 ? -36.420 -9.173 18.285 1.00 44.78 88 PHE A O 1
ATOM 653 N N . ALA A 1 89 ? -34.218 -9.023 18.309 1.00 48.94 89 ALA A N 1
ATOM 654 C CA . ALA A 1 89 ? -34.022 -10.462 18.548 1.00 48.94 89 ALA A CA 1
ATOM 655 C C . ALA A 1 89 ? -34.453 -10.902 19.955 1.00 48.94 89 ALA A C 1
ATOM 657 O O . ALA A 1 89 ? -34.787 -12.060 20.159 1.00 48.94 89 ALA A O 1
ATOM 658 N N . VAL A 1 90 ? -34.443 -9.993 20.935 1.00 50.88 90 VAL A N 1
ATOM 659 C CA . VAL A 1 90 ? -35.039 -10.256 22.257 1.00 50.88 90 VAL A CA 1
ATOM 660 C C . VAL A 1 90 ? -36.567 -10.106 22.218 1.00 50.88 90 VAL A C 1
ATOM 662 O O . VAL A 1 90 ? -37.238 -10.686 23.065 1.00 50.88 90 VAL A O 1
ATOM 665 N N . ASP A 1 91 ? -37.106 -9.359 21.250 1.00 49.66 91 ASP A N 1
ATOM 666 C CA . ASP A 1 91 ? -38.550 -9.179 21.039 1.00 4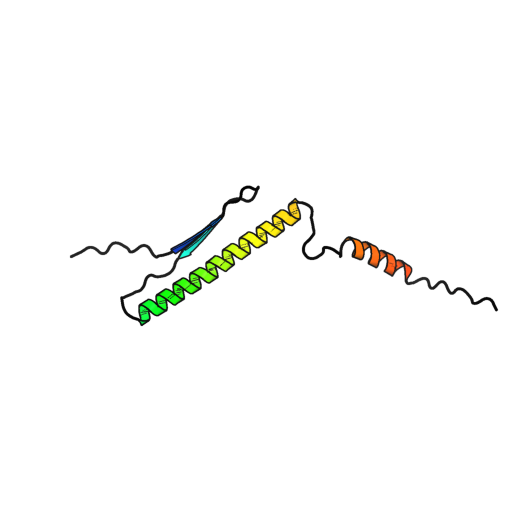9.66 91 ASP A CA 1
ATOM 667 C C . ASP A 1 91 ? -39.135 -10.348 20.227 1.00 49.66 91 ASP A C 1
ATOM 669 O O . ASP A 1 91 ? -40.075 -10.978 20.684 1.00 49.66 91 ASP A O 1
ATOM 673 N N . ASP A 1 92 ? -38.501 -10.743 19.116 1.00 51.75 92 ASP A N 1
ATOM 674 C CA . ASP A 1 92 ? -38.899 -11.861 18.244 1.00 51.75 92 ASP A CA 1
ATOM 675 C C . ASP A 1 92 ? -38.902 -13.203 18.991 1.00 51.75 92 ASP A C 1
ATOM 677 O O . ASP A 1 92 ? -39.864 -13.953 18.897 1.00 51.75 92 ASP A O 1
ATOM 681 N N . VAL A 1 93 ? -37.879 -13.502 19.807 1.00 58.09 93 VAL A N 1
ATOM 682 C CA . VAL A 1 93 ? -37.857 -14.743 20.617 1.00 58.09 93 VAL A CA 1
ATOM 683 C C . VAL A 1 93 ? -39.001 -14.759 21.635 1.00 58.09 93 VAL A C 1
ATOM 685 O O . VAL A 1 93 ? -39.532 -15.815 21.962 1.00 58.09 93 VAL A O 1
ATOM 688 N N . LYS A 1 94 ? -39.400 -13.585 22.130 1.00 57.06 94 LYS A N 1
ATOM 689 C CA . LYS A 1 94 ? -40.484 -13.451 23.102 1.00 57.06 94 LYS A CA 1
ATOM 690 C C . LYS A 1 94 ? -41.867 -13.450 22.439 1.00 57.06 94 LYS A C 1
ATOM 692 O O . LYS A 1 94 ? -42.823 -13.892 23.069 1.00 57.06 94 LYS A O 1
ATOM 697 N N . GLU A 1 95 ? -41.976 -12.991 21.191 1.00 55.97 95 GLU A N 1
ATOM 698 C CA . GLU A 1 95 ? -43.193 -13.086 20.377 1.00 55.97 95 GLU A CA 1
ATOM 699 C C . GLU A 1 95 ? -43.409 -14.497 19.793 1.00 55.97 95 GLU A C 1
ATOM 701 O O . GLU A 1 95 ? -44.553 -14.941 19.716 1.00 55.97 95 GLU A O 1
ATOM 706 N N . GLU A 1 96 ? -42.349 -15.251 19.472 1.00 59.06 96 GLU A N 1
ATOM 707 C CA . GLU A 1 96 ? -42.444 -16.653 19.022 1.00 59.06 96 GLU A CA 1
ATOM 708 C C . GLU A 1 96 ? -42.915 -17.610 20.134 1.00 59.06 96 GLU A C 1
ATOM 710 O O . GLU A 1 96 ? -43.684 -18.534 19.867 1.00 59.06 96 GLU A O 1
ATOM 715 N N . GLU A 1 97 ? -42.522 -17.379 21.394 1.00 60.94 97 GLU A N 1
ATOM 716 C CA . GLU A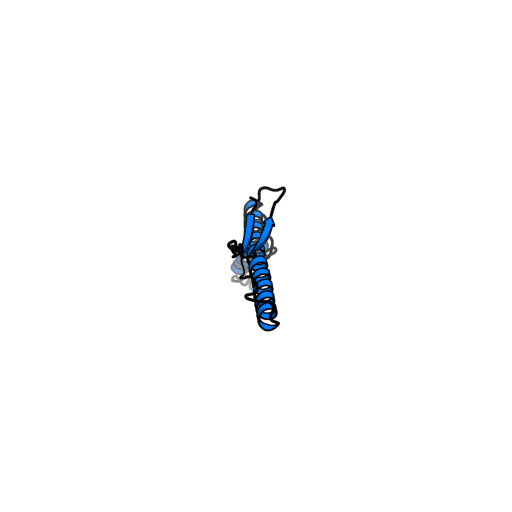 1 97 ? -42.978 -18.186 22.543 1.00 60.94 97 GLU A CA 1
ATOM 717 C C . GLU A 1 97 ? -44.479 -18.016 22.849 1.00 60.94 97 GLU A C 1
ATOM 719 O O . GLU A 1 97 ? -45.074 -18.888 23.481 1.00 60.94 97 GLU A O 1
ATOM 724 N N . ASN A 1 98 ? -45.104 -16.931 22.380 1.00 59.75 98 ASN A N 1
ATOM 725 C CA . ASN A 1 98 ? -46.534 -16.659 22.562 1.00 59.75 98 ASN A CA 1
ATOM 726 C C . ASN A 1 98 ? -47.393 -17.064 21.345 1.00 59.75 98 ASN A C 1
ATOM 728 O O . ASN A 1 98 ? -48.612 -16.932 21.374 1.00 59.75 98 ASN A O 1
ATOM 732 N N . TYR A 1 99 ? -46.779 -17.565 20.269 1.00 61.88 99 TYR A N 1
ATOM 733 C CA . TYR A 1 99 ? -47.466 -17.918 19.018 1.00 61.88 99 TYR A CA 1
ATOM 734 C C . TYR A 1 99 ? -48.071 -19.337 19.013 1.00 61.88 99 TYR A C 1
ATOM 736 O O . TYR A 1 99 ? -48.567 -19.795 17.986 1.00 61.88 99 TYR A O 1
ATOM 744 N N . GLY A 1 100 ? -47.999 -20.055 20.141 1.00 61.03 100 GLY A N 1
ATOM 745 C CA . GLY A 1 100 ? -48.435 -21.451 20.279 1.00 61.03 100 GLY A CA 1
ATOM 746 C C . GLY A 1 100 ? -49.648 -21.684 21.184 1.00 61.03 100 GLY A C 1
ATOM 747 O O . GLY A 1 100 ? -50.058 -22.833 21.339 1.00 61.03 100 GLY A O 1
ATOM 748 N N . GLU A 1 101 ? -50.221 -20.639 21.782 1.00 53.31 101 GLU A N 1
ATOM 749 C CA . GLU A 1 101 ? -51.468 -20.734 22.544 1.00 53.31 101 GLU A CA 1
ATOM 750 C C . GLU A 1 101 ? -52.524 -19.915 21.806 1.00 53.31 101 GLU A C 1
ATOM 752 O O . GLU A 1 101 ? -52.712 -18.723 22.041 1.00 53.31 101 GLU A O 1
ATOM 757 N N . GLU A 1 102 ? -53.173 -20.547 20.829 1.00 54.03 102 GLU A N 1
ATOM 758 C CA . GLU A 1 102 ? -54.345 -19.957 20.201 1.00 54.03 102 GLU A CA 1
ATOM 759 C C . GLU A 1 102 ? -55.408 -19.823 21.290 1.00 54.03 102 GLU A C 1
ATOM 761 O O . GLU A 1 102 ? -56.042 -20.805 21.682 1.00 54.03 102 GLU A O 1
ATOM 766 N N . VAL A 1 103 ? -55.581 -18.607 21.816 1.00 55.50 103 VAL A N 1
ATOM 767 C CA . VAL A 1 103 ? -56.803 -18.233 22.520 1.00 55.50 103 VAL A CA 1
ATOM 768 C C . VAL A 1 103 ? -57.893 -18.281 21.456 1.00 55.50 103 VAL A C 1
ATOM 770 O O . VAL A 1 103 ? -58.187 -17.293 20.787 1.00 55.50 103 VAL A O 1
ATOM 773 N N . GLN A 1 104 ? -58.436 -19.480 21.245 1.00 47.16 104 GLN A N 1
ATOM 774 C CA . GLN A 1 104 ? -59.776 -19.669 20.724 1.00 47.16 104 GLN A CA 1
ATOM 775 C C . GLN A 1 104 ? -60.687 -18.909 21.687 1.00 47.16 104 GLN A C 1
ATOM 777 O O . GLN A 1 104 ? -61.127 -19.439 22.704 1.00 47.16 104 GLN A O 1
ATOM 782 N N . GLU A 1 105 ? -60.905 -17.626 21.405 1.00 50.06 105 GLU A N 1
ATOM 783 C CA . GLU A 1 105 ? -62.134 -16.973 21.816 1.00 50.06 105 GLU A CA 1
ATOM 784 C C . GLU A 1 105 ? -63.238 -17.782 21.132 1.00 50.06 105 GLU A C 1
ATOM 786 O O . GLU A 1 105 ? -63.451 -17.687 19.925 1.00 50.06 105 GLU A O 1
ATOM 791 N N . GLU A 1 106 ? -63.834 -18.708 21.888 1.00 49.44 106 GLU A N 1
ATOM 792 C CA . GLU A 1 106 ? -65.088 -19.344 21.516 1.00 49.44 106 GLU A CA 1
ATOM 793 C C . GLU A 1 106 ? -66.078 -18.214 21.215 1.00 49.44 106 GLU A C 1
ATOM 795 O O . GLU A 1 106 ? -66.445 -17.449 22.108 1.00 49.44 106 GLU A O 1
ATOM 800 N N . ASP A 1 107 ? -66.455 -18.087 19.940 1.00 47.09 107 ASP A N 1
ATOM 801 C CA . ASP A 1 107 ? -67.555 -17.244 19.490 1.00 47.09 107 ASP A CA 1
ATOM 802 C C . ASP A 1 107 ? -68.792 -17.551 20.355 1.00 47.09 107 ASP A C 1
ATOM 804 O O . ASP A 1 107 ? -69.391 -18.626 20.254 1.00 47.09 107 ASP A O 1
ATOM 808 N N . GLU A 1 108 ? -69.184 -16.605 21.211 1.00 52.94 108 GLU A N 1
ATOM 809 C CA . GLU A 1 108 ? -70.505 -16.601 21.836 1.00 52.94 108 GLU A CA 1
ATOM 810 C C . GLU A 1 108 ? -71.574 -16.430 20.742 1.00 52.94 108 GLU A C 1
ATOM 812 O O . GLU A 1 108 ? -71.738 -15.343 20.178 1.00 52.94 108 GLU A O 1
ATOM 817 N N . ALA A 1 109 ? -72.340 -17.495 20.479 1.00 47.50 109 ALA A N 1
ATOM 818 C CA . ALA A 1 109 ? -73.656 -17.443 19.836 1.00 47.50 109 ALA A CA 1
ATOM 819 C C . ALA A 1 109 ? -74.602 -18.515 20.397 1.00 47.50 109 ALA A C 1
ATOM 821 O O . ALA A 1 109 ? -74.222 -19.709 20.412 1.00 47.50 109 ALA A O 1
#

Mean predicted aligned error: 15.7 Å

Foldseek 3Di:
DDDDDPDDFDKDKDWDDDPDPDDIDMDMFTFHQQPDPDPVSVVVRVVRVVVSVVVSVVVVVVSVVVVVVVVCVVVVPPDPPPPDCPVVVVVVVVVVVVPPDPPPPPPDD

Radius of gyration: 29.21 Å; Cα contacts (8 Å, |Δi|>4): 68; chains: 1; bounding box: 109×33×47 Å

pLDDT: mean 75.34, std 20.63, range [38.81, 97.06]

Organism: NCBI:txid92902

InterPro domains:
  IPR014849 EKC/KEOPS complex, subunit Gon7 [PF08738] (40-84)